Protein AF-A0A7X8KBR6-F1 (afdb_monomer_lite)

pLDDT: mean 78.34, std 16.94, range [37.84, 97.5]

Foldseek 3Di:
DVVLLVCLVVDQLLPDDPVVLVVCLVVPADDQVVLLCCCQPVWCLSSCVSVVNVVSNNLRVVLLVQLVVLQVQLVVLLVVLCCCCVPPDDDPPPPCPVSNVSSVCSNVVSVVSNNVSSVSSSVVSNVSSVVVSVSSCVSNVADPVNCVVQPFDFDWDFDQDPVRDTDTDGDTDHDDD

Secondary structure (DSSP, 8-state):
-HHHHHHHHHS-GGGS-HHHHHHHHHHHPPPSHHHHHHHHHT-TTHHHHHTT-HHHHHHHHHHHHHHHHHHHHHHHHHHHHHHHHHHH--TT-TT--HHHHHHHHHHHHHHHHHHHHHHHHHHHHHHHHHHHHHHHHHHTT--TT-GGGGS--EEEEEEE-TTS-EEEEEEE-----

Structure (mmCIF, N/CA/C/O backbone):
data_AF-A0A7X8KBR6-F1
#
_entry.id   AF-A0A7X8KBR6-F1
#
loop_
_atom_site.group_PDB
_atom_site.id
_atom_site.type_symbol
_atom_site.label_atom_id
_atom_site.label_alt_id
_atom_site.label_comp_id
_atom_site.label_asym_id
_atom_site.label_entity_id
_atom_site.label_seq_id
_atom_site.pdbx_PDB_ins_code
_atom_site.Cartn_x
_atom_site.Cartn_y
_atom_site.Cartn_z
_atom_site.occupancy
_atom_site.B_iso_or_equiv
_atom_site.auth_seq_id
_atom_site.auth_comp_id
_atom_site.auth_asym_id
_atom_site.auth_atom_id
_atom_site.pdbx_PDB_model_num
ATOM 1 N N . MET A 1 1 ? -5.992 9.305 12.663 1.00 82.69 1 MET A N 1
ATOM 2 C CA . MET A 1 1 ? -5.763 8.642 13.972 1.00 82.69 1 MET A CA 1
ATOM 3 C C . MET A 1 1 ? -5.811 9.594 15.166 1.00 82.69 1 MET A C 1
ATOM 5 O O . MET A 1 1 ? -6.520 9.260 16.099 1.00 82.69 1 MET A O 1
ATOM 9 N N . LYS A 1 2 ? -5.131 10.758 15.158 1.00 86.19 2 LYS A N 1
ATOM 10 C CA . LYS A 1 2 ? -5.178 11.728 16.278 1.00 86.19 2 LYS A CA 1
ATOM 11 C C . LYS A 1 2 ? -6.610 12.125 16.664 1.00 86.19 2 LYS A C 1
ATOM 13 O O . LYS A 1 2 ? -6.990 11.897 17.796 1.00 86.19 2 LYS A O 1
ATOM 18 N N . LYS A 1 3 ? -7.423 12.561 15.689 1.00 87.19 3 LYS A N 1
ATOM 19 C CA . LYS A 1 3 ? -8.843 12.899 15.909 1.00 87.19 3 LYS A CA 1
ATOM 20 C C . LYS A 1 3 ? -9.626 11.793 16.628 1.00 87.19 3 LYS A C 1
ATOM 22 O O . LYS A 1 3 ? -10.311 12.079 17.587 1.00 87.19 3 LYS A O 1
ATOM 27 N N . MET A 1 4 ? -9.470 10.536 16.205 1.00 86.50 4 MET A N 1
ATOM 28 C CA . MET A 1 4 ? -10.163 9.399 16.825 1.00 86.50 4 MET A CA 1
ATOM 29 C C . MET A 1 4 ? -9.731 9.170 18.277 1.00 86.50 4 MET A C 1
ATOM 31 O O . MET A 1 4 ? -10.572 8.882 19.113 1.00 86.50 4 MET A O 1
ATOM 35 N N . LYS A 1 5 ? -8.435 9.322 18.584 1.00 88.19 5 LYS A N 1
ATOM 36 C CA . LYS A 1 5 ? -7.955 9.260 19.972 1.00 88.19 5 LYS A CA 1
ATOM 37 C C . LYS A 1 5 ? -8.567 10.375 20.816 1.00 88.19 5 LYS A C 1
ATOM 39 O O . LYS A 1 5 ? -9.120 10.081 21.861 1.00 88.19 5 LYS A O 1
ATOM 44 N N . THR A 1 6 ? -8.547 11.604 20.305 1.00 88.88 6 THR A N 1
ATOM 45 C CA . THR A 1 6 ? -9.162 12.761 20.963 1.00 88.88 6 THR A CA 1
ATOM 46 C C . THR A 1 6 ? -10.654 12.539 21.217 1.00 88.88 6 THR A C 1
ATOM 48 O O . THR A 1 6 ? -11.119 12.772 22.320 1.00 88.88 6 THR A O 1
ATOM 51 N N . THR A 1 7 ? -11.398 11.971 20.263 1.00 88.81 7 THR A N 1
ATOM 52 C CA . THR A 1 7 ? -12.813 11.626 20.473 1.00 88.81 7 THR A CA 1
ATOM 53 C C . THR A 1 7 ? -13.016 10.650 21.636 1.00 88.81 7 THR A C 1
ATOM 55 O O . THR A 1 7 ? -13.958 10.828 22.399 1.00 88.81 7 THR A O 1
ATOM 58 N N . PHE A 1 8 ? -12.145 9.648 21.798 1.00 89.81 8 PHE A N 1
ATOM 59 C CA . PHE A 1 8 ? -12.201 8.713 22.931 1.00 89.81 8 PHE A CA 1
ATOM 60 C C . PHE A 1 8 ? -11.727 9.318 24.260 1.00 89.81 8 PHE A C 1
ATOM 62 O O . PHE A 1 8 ? -12.095 8.813 25.313 1.00 89.81 8 PHE A O 1
ATOM 69 N N . GLU A 1 9 ? -10.909 10.369 24.221 1.00 89.06 9 GLU A N 1
ATOM 70 C CA . GLU A 1 9 ? -10.512 11.137 25.409 1.00 89.06 9 GLU A CA 1
ATOM 71 C C . GLU A 1 9 ? -11.645 12.073 25.863 1.00 89.06 9 GLU A C 1
ATOM 73 O O . GLU A 1 9 ? -11.881 12.225 27.056 1.00 89.06 9 GLU A O 1
ATOM 78 N N . GLU A 1 10 ? -12.370 12.669 24.913 1.00 89.88 10 GLU A N 1
ATOM 79 C CA . GLU A 1 10 ? -13.466 13.612 25.170 1.00 89.88 10 GLU A CA 1
ATOM 80 C C . GLU A 1 10 ? -14.794 12.922 25.518 1.00 89.88 10 GLU A C 1
ATOM 82 O O . GLU A 1 10 ? -15.618 13.495 26.227 1.00 89.88 10 GLU A O 1
ATOM 87 N N . HIS A 1 11 ? -15.025 11.705 25.016 1.00 89.19 11 HIS A N 1
ATOM 88 C CA . HIS A 1 11 ? -16.297 10.998 25.164 1.00 89.19 11 HIS A CA 1
ATOM 89 C C . HIS A 1 11 ? -16.086 9.596 25.731 1.00 89.19 11 HIS A C 1
ATOM 91 O O . HIS A 1 11 ? -15.343 8.783 25.178 1.00 89.19 11 HIS A O 1
ATOM 97 N N . ASN A 1 12 ? -16.812 9.276 26.804 1.00 86.44 12 ASN A N 1
ATOM 98 C CA . ASN A 1 12 ? -16.764 7.954 27.413 1.00 86.44 12 ASN A CA 1
ATOM 99 C C . ASN A 1 12 ? -17.767 6.992 26.753 1.00 86.44 12 ASN A C 1
ATOM 101 O O . ASN A 1 12 ? -18.929 6.903 27.150 1.00 86.44 12 ASN A O 1
ATOM 105 N N . PHE A 1 13 ? -17.302 6.228 25.765 1.00 86.75 13 PHE A N 1
ATOM 106 C CA . PHE A 1 13 ? -18.119 5.222 25.075 1.00 86.75 13 PHE A CA 1
ATOM 107 C C . PHE A 1 13 ? -18.384 3.961 25.906 1.00 86.75 13 PHE A C 1
ATOM 109 O O . PHE A 1 13 ? -19.209 3.146 25.501 1.00 86.75 13 PHE A O 1
ATOM 116 N N . LEU A 1 14 ? -17.745 3.794 27.071 1.00 85.00 14 LEU A N 1
ATOM 117 C CA . LEU A 1 14 ? -18.002 2.658 27.966 1.00 85.00 14 LEU A CA 1
ATOM 118 C C . LEU A 1 14 ? -19.393 2.719 28.609 1.00 85.00 14 LEU A C 1
ATOM 120 O O . LEU A 1 14 ? -19.876 1.703 29.098 1.00 85.00 14 LEU A O 1
ATOM 124 N N . LEU A 1 15 ? -20.041 3.888 28.575 1.00 86.00 15 LEU A N 1
ATOM 125 C CA . LEU A 1 15 ? -21.425 4.075 29.013 1.00 86.00 15 LEU A CA 1
ATOM 126 C C . LEU A 1 15 ? -22.441 3.389 28.085 1.00 86.00 15 LEU A C 1
ATOM 128 O O . LEU A 1 15 ? -23.574 3.156 28.491 1.00 86.00 15 LEU A O 1
ATOM 132 N N . LEU A 1 16 ? -22.056 3.084 26.842 1.00 83.88 16 LEU A N 1
ATOM 133 C CA . LEU A 1 16 ? -22.908 2.358 25.904 1.00 83.88 16 LEU A CA 1
ATOM 134 C C . LEU A 1 16 ? -22.931 0.866 26.241 1.00 83.88 16 LEU A C 1
ATOM 136 O O . LEU A 1 16 ? -21.903 0.304 26.621 1.00 83.88 16 LEU A O 1
ATOM 140 N N . GLU A 1 17 ? -24.072 0.217 26.011 1.00 87.62 17 GLU A N 1
ATOM 141 C CA . GLU A 1 17 ? -24.197 -1.243 26.071 1.00 87.62 17 GLU A CA 1
ATOM 142 C C . GLU A 1 17 ? -23.191 -1.934 25.144 1.00 87.62 17 GLU A C 1
ATOM 144 O O . GLU A 1 17 ? -22.797 -1.398 24.100 1.00 87.62 17 GLU A O 1
ATOM 149 N N . TYR A 1 18 ? -22.776 -3.142 25.523 1.00 82.81 18 TYR A N 1
ATOM 150 C CA . TYR A 1 18 ? -21.762 -3.901 24.798 1.00 82.81 18 TYR A CA 1
ATOM 151 C C . TYR A 1 18 ? -22.133 -4.097 23.321 1.00 82.81 18 TYR A C 1
ATOM 153 O O . TYR A 1 18 ? -21.311 -3.847 22.438 1.00 82.81 18 TYR A O 1
ATOM 161 N N . GLU A 1 19 ? 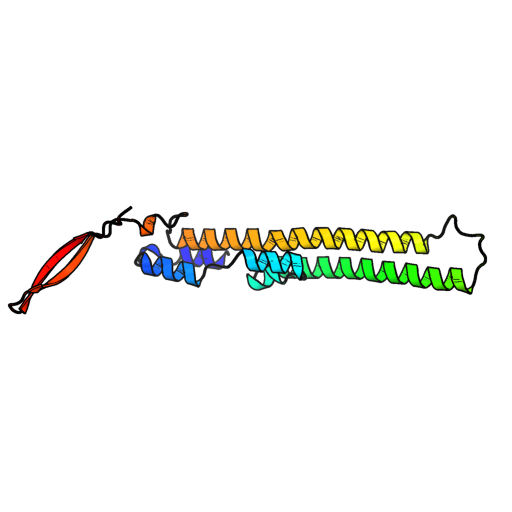-23.385 -4.454 23.049 1.00 84.31 19 GLU A N 1
ATOM 162 C CA . GLU A 1 19 ? -23.935 -4.686 21.715 1.00 84.31 19 GLU A CA 1
ATOM 163 C C . GLU A 1 19 ? -23.812 -3.435 20.844 1.00 84.31 19 GLU A C 1
ATOM 165 O O . GLU A 1 19 ? -23.416 -3.517 19.681 1.00 84.31 19 GLU A O 1
ATOM 170 N N . LYS A 1 20 ? -24.067 -2.254 21.421 1.00 85.25 20 LYS A N 1
ATOM 171 C CA . LYS A 1 20 ? -23.921 -0.974 20.721 1.00 85.25 20 LYS A CA 1
ATOM 172 C C . LYS A 1 20 ? -22.462 -0.653 20.428 1.00 85.25 20 LYS A C 1
ATOM 174 O O . LYS A 1 20 ? -22.150 -0.174 19.339 1.00 85.25 20 LYS A O 1
ATOM 179 N N . ARG A 1 21 ? -21.547 -0.950 21.354 1.00 88.06 21 ARG A N 1
ATOM 180 C CA . ARG A 1 21 ? -20.102 -0.787 21.118 1.00 88.06 21 ARG A CA 1
ATOM 181 C C . ARG A 1 21 ? -19.606 -1.733 20.023 1.00 88.06 21 ARG A C 1
ATOM 183 O O . ARG A 1 21 ? -18.813 -1.314 19.180 1.00 88.06 21 ARG A O 1
ATOM 190 N N . LEU A 1 22 ? -20.097 -2.972 19.994 1.00 87.00 22 LEU A N 1
ATOM 191 C CA . LEU A 1 22 ? -19.776 -3.950 18.955 1.00 87.00 22 LEU A CA 1
ATOM 192 C C . LEU A 1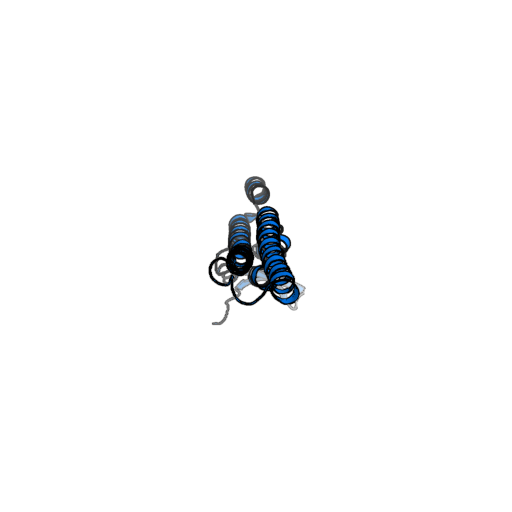 22 ? -20.325 -3.527 17.584 1.00 87.00 22 LEU A C 1
ATOM 194 O O . LEU A 1 22 ? -19.588 -3.564 16.604 1.00 87.00 22 LEU A O 1
ATOM 198 N N . GLU A 1 23 ? -21.566 -3.042 17.523 1.00 87.81 23 GLU A N 1
ATOM 199 C CA . GLU A 1 23 ? -22.185 -2.518 16.297 1.00 87.81 23 GLU A CA 1
ATOM 200 C C . GLU A 1 23 ? -21.377 -1.342 15.717 1.00 87.81 23 GLU A C 1
ATOM 202 O O . GLU A 1 23 ? -21.098 -1.294 14.516 1.00 87.81 23 GLU A O 1
ATOM 207 N N . ILE A 1 24 ? -20.932 -0.414 16.575 1.00 87.94 24 ILE A N 1
ATOM 208 C CA . ILE A 1 24 ? -20.060 0.700 16.175 1.00 87.94 24 ILE A CA 1
ATOM 209 C C . ILE A 1 24 ? -18.727 0.174 15.637 1.00 87.94 24 ILE A C 1
ATOM 211 O O . ILE A 1 24 ? -18.251 0.657 14.606 1.00 87.94 24 ILE A O 1
ATOM 215 N N . TYR A 1 25 ? -18.121 -0.805 16.314 1.00 88.75 25 TYR A N 1
ATOM 216 C CA . TYR A 1 25 ? -16.871 -1.408 15.864 1.00 88.75 25 TYR A CA 1
ATOM 217 C C . TYR A 1 25 ? -17.022 -2.064 14.492 1.00 88.75 25 TYR A C 1
ATOM 219 O O . TYR A 1 25 ? -16.250 -1.747 13.590 1.00 88.75 25 TYR A O 1
ATOM 227 N N . ASP A 1 26 ? -18.018 -2.930 14.307 1.00 85.75 26 ASP A N 1
ATOM 228 C CA . ASP A 1 26 ? -18.223 -3.645 13.048 1.00 85.75 26 ASP A CA 1
ATOM 229 C C . ASP A 1 26 ? -18.525 -2.670 11.899 1.00 85.75 26 ASP A C 1
ATOM 231 O O . ASP A 1 26 ? -17.989 -2.829 10.802 1.00 85.75 26 ASP A O 1
ATOM 235 N N . ARG A 1 27 ? -19.270 -1.588 12.166 1.00 87.81 27 ARG A N 1
ATOM 236 C CA . ARG A 1 27 ? -19.567 -0.545 11.172 1.00 87.81 27 ARG A CA 1
ATOM 237 C C . ARG A 1 27 ? -18.360 0.318 10.796 1.00 87.81 27 ARG A C 1
ATOM 239 O O . ARG A 1 27 ? -18.264 0.755 9.650 1.00 87.81 27 ARG A O 1
ATOM 246 N N . LEU A 1 28 ? -17.488 0.638 11.753 1.00 88.81 28 LEU A N 1
ATOM 247 C CA . LEU A 1 28 ? -16.377 1.578 11.550 1.00 88.81 28 LEU A CA 1
ATOM 248 C C . LEU A 1 28 ? -15.034 0.895 11.278 1.00 88.81 28 LEU A C 1
ATOM 250 O O . LEU A 1 28 ? -14.104 1.563 10.825 1.00 88.81 28 LEU A O 1
ATOM 254 N N . SER A 1 29 ? -14.909 -0.403 11.553 1.00 84.88 29 SER A N 1
ATOM 255 C CA . SER A 1 29 ? -13.691 -1.159 11.278 1.00 84.88 29 SER A CA 1
ATOM 256 C C . SER A 1 29 ? -13.341 -1.111 9.792 1.00 84.88 29 SER A C 1
ATOM 258 O O . SER A 1 29 ? -14.205 -1.125 8.914 1.00 84.88 29 SER A O 1
ATOM 260 N N . VAL A 1 30 ? -12.044 -1.032 9.496 1.00 83.06 30 VAL A N 1
ATOM 261 C CA . VAL A 1 30 ? -11.568 -1.005 8.111 1.00 83.06 30 VAL A CA 1
ATOM 262 C C . VAL A 1 30 ? -11.089 -2.391 7.680 1.00 83.06 30 VAL A C 1
ATOM 264 O O . VAL A 1 30 ? -10.366 -3.053 8.438 1.00 83.06 30 VAL A O 1
ATOM 267 N N . PRO A 1 31 ? -11.436 -2.842 6.460 1.00 79.38 31 PRO A N 1
ATOM 268 C CA . PRO A 1 31 ? -10.922 -4.091 5.924 1.00 79.38 31 PRO A CA 1
ATOM 269 C C . PRO A 1 31 ? -9.419 -3.969 5.649 1.00 79.38 31 PRO A C 1
ATOM 271 O O . PRO A 1 31 ? -8.928 -2.932 5.196 1.00 79.38 31 PRO A O 1
ATOM 274 N N . ILE A 1 32 ? -8.684 -5.052 5.903 1.00 78.56 32 ILE A N 1
ATOM 275 C CA . ILE A 1 32 ? -7.226 -5.089 5.730 1.00 78.56 32 ILE A CA 1
ATOM 276 C C . ILE A 1 32 ? -6.853 -5.808 4.434 1.00 78.56 32 ILE A C 1
ATOM 278 O O . ILE A 1 32 ? -6.143 -5.246 3.606 1.00 78.56 32 ILE A O 1
ATOM 282 N N . ALA A 1 33 ? -7.385 -7.013 4.218 1.00 78.69 33 ALA A N 1
ATOM 283 C CA . ALA A 1 33 ? -7.001 -7.863 3.092 1.00 78.69 33 ALA A CA 1
ATOM 284 C C . ALA A 1 33 ? -7.219 -7.190 1.725 1.00 78.69 33 ALA A C 1
ATOM 286 O O . ALA A 1 33 ? -6.326 -7.189 0.884 1.00 78.69 33 ALA A O 1
ATOM 287 N N . TRP A 1 34 ? -8.376 -6.559 1.508 1.00 83.56 34 TRP A N 1
ATOM 288 C CA . TRP A 1 34 ? -8.701 -5.971 0.206 1.00 83.56 34 TRP A CA 1
ATOM 289 C C . TRP A 1 34 ? -7.818 -4.769 -0.181 1.00 83.56 34 TRP A C 1
ATOM 291 O O . TRP A 1 34 ? -7.306 -4.742 -1.303 1.00 83.56 34 TRP A O 1
ATOM 301 N N . PRO A 1 35 ? -7.564 -3.798 0.717 1.00 78.81 35 PRO A N 1
ATOM 302 C CA . PRO A 1 35 ? -6.557 -2.765 0.484 1.00 78.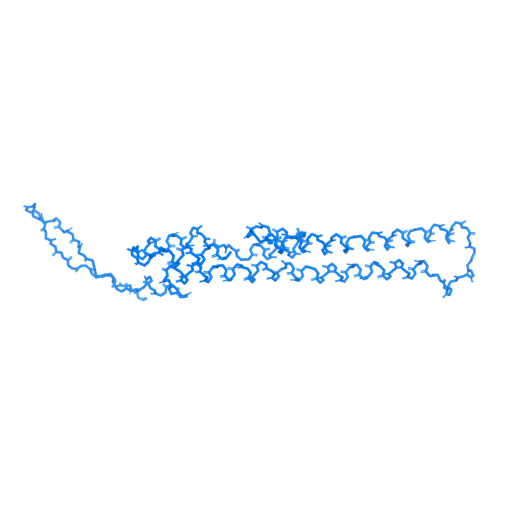81 35 PRO A CA 1
ATOM 303 C C . PRO A 1 35 ? -5.155 -3.302 0.180 1.00 78.81 35 PRO A C 1
ATOM 305 O O . PRO A 1 35 ? -4.511 -2.782 -0.728 1.00 78.81 35 PRO A O 1
ATOM 308 N N . VAL A 1 36 ? -4.705 -4.350 0.879 1.00 75.62 36 VAL A N 1
ATOM 309 C CA . VAL A 1 36 ? -3.402 -4.996 0.629 1.00 75.62 36 VAL A CA 1
ATOM 310 C C . VAL A 1 36 ? -3.354 -5.580 -0.782 1.00 75.62 36 VAL A C 1
ATOM 312 O O . VAL A 1 36 ? -2.452 -5.254 -1.552 1.00 75.62 36 VAL A O 1
ATOM 315 N N . VAL A 1 37 ? -4.366 -6.369 -1.162 1.00 78.00 37 VAL A N 1
ATOM 316 C CA . VAL A 1 37 ? -4.470 -6.959 -2.507 1.00 78.00 37 VAL A CA 1
ATOM 317 C C . VAL A 1 37 ? -4.431 -5.874 -3.578 1.00 78.00 37 VAL A C 1
ATOM 319 O O . VAL A 1 37 ? -3.687 -5.995 -4.547 1.00 78.00 37 VAL A O 1
ATOM 322 N N . LYS A 1 38 ? -5.170 -4.774 -3.402 1.00 81.94 38 LYS A N 1
ATOM 323 C CA . LYS A 1 38 ? -5.158 -3.654 -4.355 1.00 81.94 38 LYS A CA 1
ATOM 324 C C . LYS A 1 38 ? -3.825 -2.913 -4.417 1.00 81.94 38 LYS A C 1
ATOM 326 O O . LYS A 1 38 ? -3.452 -2.464 -5.498 1.00 81.94 38 LYS A O 1
ATOM 331 N N . GLY A 1 39 ? -3.122 -2.778 -3.295 1.00 80.31 39 GLY A N 1
ATOM 332 C CA . GLY A 1 39 ? -1.780 -2.194 -3.256 1.00 80.31 39 GLY A CA 1
ATOM 333 C C . GLY A 1 39 ? -0.759 -3.025 -4.035 1.00 80.31 39 GLY A C 1
ATOM 334 O O . GLY A 1 39 ? 0.037 -2.463 -4.779 1.00 80.31 39 GLY A O 1
ATOM 335 N N . ILE A 1 40 ? -0.842 -4.354 -3.929 1.00 80.19 40 ILE A N 1
ATOM 336 C CA . ILE A 1 40 ? 0.052 -5.284 -4.632 1.00 80.19 40 ILE A CA 1
ATOM 337 C C . ILE A 1 40 ? -0.309 -5.403 -6.116 1.00 80.19 40 ILE A C 1
ATOM 339 O O . ILE A 1 40 ? 0.576 -5.438 -6.956 1.00 80.19 40 ILE A O 1
ATOM 343 N N . THR A 1 41 ? -1.595 -5.483 -6.458 1.00 82.62 41 THR A N 1
ATOM 344 C CA . THR A 1 41 ? -2.026 -5.778 -7.838 1.00 82.62 41 THR A CA 1
ATOM 345 C C . THR A 1 41 ? -2.144 -4.538 -8.712 1.00 82.62 41 THR A C 1
ATOM 347 O O . THR A 1 41 ? -1.713 -4.554 -9.860 1.00 82.62 41 THR A O 1
ATOM 350 N N . ILE A 1 42 ? -2.735 -3.460 -8.190 1.00 89.12 42 ILE A N 1
ATOM 351 C CA . ILE A 1 42 ? -2.999 -2.248 -8.974 1.00 89.12 42 ILE A CA 1
ATOM 352 C C . ILE A 1 42 ? -1.939 -1.180 -8.711 1.00 89.12 42 ILE A C 1
ATOM 354 O O . ILE A 1 42 ? -1.549 -0.469 -9.633 1.00 89.12 42 ILE A O 1
ATOM 358 N N . GLY A 1 43 ? -1.497 -1.038 -7.460 1.00 89.62 43 GLY A N 1
ATOM 359 C CA . GLY A 1 43 ? -0.538 -0.004 -7.085 1.00 89.62 43 GLY A CA 1
ATOM 360 C C . GLY A 1 43 ? -1.124 1.404 -7.007 1.00 89.62 43 GLY A C 1
ATOM 361 O O . GLY A 1 43 ? -2.300 1.597 -6.674 1.00 89.62 43 GLY A O 1
ATOM 362 N N . PHE A 1 44 ? -0.280 2.394 -7.294 1.00 91.12 44 PHE A N 1
ATOM 363 C CA . PHE A 1 44 ? -0.531 3.834 -7.295 1.00 91.12 44 PHE A CA 1
ATOM 364 C C . PHE A 1 44 ? -1.235 4.319 -6.027 1.00 91.12 44 PHE A C 1
ATOM 366 O O . PHE A 1 44 ? -2.146 5.148 -6.062 1.00 91.12 44 PHE A O 1
ATOM 373 N N . GLY A 1 45 ? -0.880 3.724 -4.889 1.00 86.94 45 GLY A N 1
ATOM 374 C CA . GLY A 1 45 ? -1.453 4.066 -3.597 1.00 86.94 45 GLY A CA 1
ATOM 375 C C . GLY A 1 45 ? -2.937 3.717 -3.443 1.00 86.94 45 GLY A C 1
ATOM 376 O O . GLY A 1 45 ? -3.556 4.119 -2.456 1.00 86.94 45 GLY A O 1
ATOM 377 N N . LYS A 1 46 ? -3.544 2.964 -4.377 1.00 87.44 46 LYS A N 1
ATOM 378 C CA . LYS A 1 46 ? -4.987 2.659 -4.352 1.00 87.44 46 LYS A CA 1
ATOM 379 C C . LYS A 1 46 ? -5.410 1.873 -3.113 1.00 87.44 46 LYS A C 1
ATOM 381 O O . LYS A 1 46 ? -6.517 2.087 -2.618 1.00 87.44 46 LYS A O 1
ATOM 386 N N . GLY A 1 47 ? -4.542 0.997 -2.605 1.00 84.06 47 GLY A N 1
ATOM 387 C CA . GLY A 1 47 ? -4.753 0.292 -1.339 1.00 84.06 47 GLY A CA 1
ATOM 388 C C . GLY A 1 47 ? -4.900 1.264 -0.167 1.00 84.06 47 GLY A C 1
ATOM 389 O O . GLY A 1 47 ? -5.937 1.294 0.493 1.00 84.06 47 GLY A O 1
ATOM 390 N N . SER A 1 48 ? -3.911 2.137 0.032 1.00 83.00 48 SER A N 1
ATOM 391 C CA . SER A 1 48 ? -3.937 3.161 1.085 1.00 83.00 48 SER A CA 1
ATOM 392 C C . SER A 1 48 ? -5.108 4.136 0.929 1.00 83.00 48 SER A C 1
ATOM 394 O O . SER A 1 48 ? -5.771 4.480 1.910 1.00 83.00 48 SER A O 1
ATOM 396 N N . ARG A 1 49 ? -5.458 4.513 -0.308 1.00 88.50 49 ARG A N 1
ATOM 397 C CA . ARG A 1 49 ? -6.605 5.390 -0.585 1.00 88.50 49 ARG A CA 1
ATOM 398 C C . ARG A 1 49 ? -7.933 4.807 -0.094 1.00 88.50 49 ARG A C 1
ATOM 400 O O . ARG A 1 49 ? -8.758 5.559 0.422 1.00 88.50 49 ARG A O 1
ATOM 407 N N . LEU A 1 50 ? -8.137 3.488 -0.189 1.00 82.38 50 LEU A N 1
ATOM 408 C CA . LEU A 1 50 ? -9.347 2.831 0.329 1.00 82.38 50 LEU A CA 1
ATOM 409 C C . LEU A 1 50 ? -9.498 2.955 1.845 1.00 82.38 50 LEU A C 1
ATOM 411 O O . LEU A 1 50 ? -10.617 3.014 2.345 1.00 82.38 50 LEU A O 1
ATOM 415 N N . GLN A 1 51 ? -8.384 3.024 2.569 1.00 82.62 51 GLN A N 1
ATOM 416 C CA . GLN A 1 51 ? -8.373 3.212 4.018 1.00 82.62 51 GLN A CA 1
ATOM 417 C C . GLN A 1 51 ? -8.271 4.691 4.426 1.00 82.62 51 GLN A C 1
ATOM 419 O O . GLN A 1 51 ? -8.126 4.993 5.609 1.00 82.62 51 GLN A O 1
ATOM 424 N N . ARG A 1 52 ? -8.356 5.626 3.464 1.00 85.88 52 ARG A N 1
ATOM 425 C CA . ARG A 1 52 ? -8.144 7.073 3.668 1.00 85.88 52 ARG A CA 1
ATOM 426 C C . ARG A 1 52 ? -6.761 7.399 4.256 1.00 85.88 52 ARG A C 1
ATOM 428 O O . ARG A 1 52 ? -6.596 8.384 4.977 1.00 85.88 52 ARG A O 1
ATOM 435 N N . ASP A 1 53 ? -5.767 6.573 3.945 1.00 85.50 53 ASP A N 1
ATOM 436 C CA . ASP A 1 53 ? -4.357 6.839 4.211 1.00 85.50 53 ASP A CA 1
ATOM 437 C C . ASP A 1 53 ? -3.764 7.651 3.048 1.00 85.50 53 ASP A C 1
ATOM 439 O O . ASP A 1 53 ? -3.3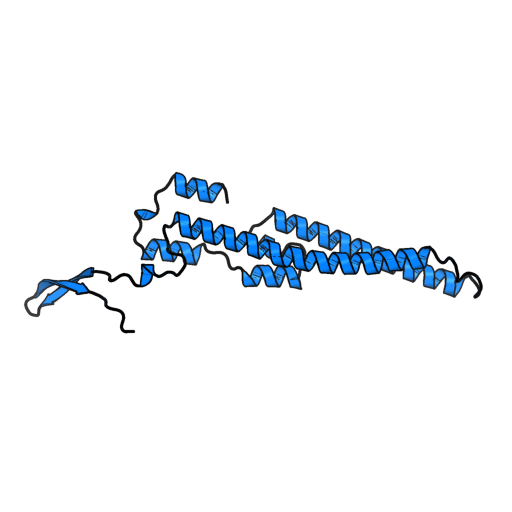08 7.113 2.038 1.00 85.50 53 ASP A O 1
ATOM 443 N N . TYR A 1 54 ? -3.822 8.978 3.171 1.00 88.75 54 TYR A N 1
ATOM 444 C CA . TYR A 1 54 ? -3.336 9.892 2.133 1.00 88.75 54 TYR A CA 1
ATOM 445 C C . TYR A 1 54 ? -1.818 9.835 1.956 1.00 88.75 54 TYR A C 1
ATOM 447 O O . TYR A 1 54 ? -1.343 9.925 0.829 1.00 88.75 54 TYR A O 1
ATOM 455 N N . ALA A 1 55 ? -1.065 9.652 3.045 1.00 88.69 55 ALA A N 1
ATOM 456 C CA . ALA A 1 55 ? 0.391 9.590 2.985 1.00 88.69 55 ALA A CA 1
ATOM 457 C C . ALA A 1 55 ? 0.840 8.349 2.206 1.00 88.69 55 ALA A C 1
ATOM 459 O O . ALA A 1 55 ? 1.562 8.480 1.221 1.00 88.69 55 ALA A O 1
ATOM 460 N N . GLY A 1 56 ? 0.327 7.166 2.564 1.00 89.38 56 GLY A N 1
ATOM 461 C CA . GLY A 1 56 ? 0.598 5.946 1.802 1.00 89.38 56 GLY A CA 1
ATOM 462 C C . GLY A 1 56 ? 0.088 6.023 0.360 1.00 89.38 56 GLY A C 1
ATOM 463 O O . GLY A 1 56 ? 0.743 5.516 -0.552 1.00 89.38 56 GLY A O 1
ATOM 464 N N . SER A 1 57 ? -1.034 6.719 0.122 1.00 92.38 57 SER A N 1
ATOM 465 C CA . SER A 1 57 ? -1.547 6.931 -1.234 1.00 92.38 57 SER A CA 1
ATOM 466 C C . SER A 1 57 ? -0.584 7.749 -2.098 1.00 92.38 57 SER A C 1
ATOM 468 O O . SER A 1 57 ? -0.348 7.382 -3.244 1.00 92.38 57 SER A O 1
ATOM 470 N N . ILE A 1 58 ? -0.038 8.847 -1.573 1.00 93.69 58 ILE A N 1
ATOM 471 C CA . ILE A 1 58 ? 0.898 9.712 -2.306 1.00 93.69 58 ILE A CA 1
ATOM 472 C C . ILE A 1 58 ? 2.216 8.976 -2.546 1.00 93.69 58 ILE A C 1
ATOM 474 O O . ILE A 1 58 ? 2.698 8.955 -3.676 1.00 93.69 58 ILE A O 1
ATOM 478 N N . THR A 1 59 ? 2.756 8.311 -1.521 1.00 92.69 59 THR A N 1
ATOM 479 C CA . THR A 1 59 ? 3.987 7.520 -1.648 1.00 92.69 59 THR A CA 1
ATOM 480 C C . THR A 1 59 ? 3.868 6.476 -2.756 1.00 92.69 59 THR A C 1
ATOM 482 O O . THR A 1 59 ? 4.761 6.369 -3.594 1.00 92.69 59 THR A O 1
ATOM 485 N N . GLY A 1 60 ? 2.744 5.754 -2.819 1.00 92.62 60 GLY A N 1
ATOM 486 C CA . GLY A 1 60 ? 2.506 4.770 -3.875 1.00 92.62 60 GLY A CA 1
ATOM 487 C C . GLY A 1 60 ? 2.448 5.377 -5.280 1.00 92.62 60 GLY A C 1
ATOM 488 O O . GLY A 1 60 ? 3.000 4.799 -6.211 1.00 92.62 60 GLY A O 1
ATOM 489 N N . ILE A 1 61 ? 1.831 6.555 -5.443 1.00 94.44 61 ILE A N 1
ATOM 490 C CA . ILE A 1 61 ? 1.787 7.266 -6.734 1.00 94.44 61 ILE A CA 1
ATOM 491 C C . ILE A 1 61 ? 3.196 7.652 -7.187 1.00 94.44 61 ILE A C 1
ATOM 493 O O . ILE A 1 61 ? 3.546 7.418 -8.342 1.00 94.44 61 ILE A O 1
ATOM 497 N N . VAL A 1 62 ? 4.003 8.218 -6.287 1.00 96.06 62 VAL A N 1
ATOM 498 C CA . VAL A 1 62 ? 5.358 8.685 -6.611 1.00 96.06 62 VAL A CA 1
ATOM 499 C C . VAL A 1 62 ? 6.252 7.513 -7.006 1.00 96.06 62 VAL A C 1
ATOM 501 O O . VAL A 1 62 ? 6.888 7.568 -8.055 1.00 96.06 62 VAL A O 1
ATOM 504 N N . MET A 1 63 ? 6.261 6.438 -6.212 1.00 94.50 63 MET A N 1
ATOM 505 C CA . MET A 1 63 ? 7.090 5.261 -6.491 1.00 94.50 63 MET A CA 1
ATOM 506 C C . MET A 1 63 ? 6.733 4.606 -7.827 1.00 94.50 63 MET A C 1
ATOM 508 O O . MET A 1 63 ? 7.625 4.275 -8.610 1.00 94.50 63 MET A O 1
ATOM 512 N N . ASP A 1 64 ? 5.441 4.445 -8.112 1.00 95.25 64 ASP A N 1
ATOM 513 C CA . ASP A 1 64 ? 5.002 3.802 -9.350 1.00 95.25 64 ASP A CA 1
ATOM 514 C C . ASP A 1 64 ? 5.253 4.680 -10.572 1.00 95.25 64 ASP A C 1
ATOM 516 O O . ASP A 1 64 ? 5.677 4.173 -11.605 1.00 95.25 64 ASP A O 1
ATOM 520 N N . THR A 1 65 ? 5.053 5.994 -10.447 1.00 96.25 65 THR A N 1
ATOM 521 C CA . THR A 1 65 ? 5.357 6.947 -11.524 1.00 96.25 65 THR A CA 1
ATOM 522 C C . THR A 1 65 ? 6.849 6.967 -11.833 1.00 96.25 65 THR A C 1
ATOM 524 O O . THR A 1 65 ? 7.225 6.895 -12.998 1.00 96.25 65 THR A O 1
ATOM 527 N N . ALA A 1 66 ? 7.703 7.015 -10.808 1.00 96.62 66 ALA A N 1
ATOM 528 C CA . ALA A 1 66 ? 9.152 6.997 -10.989 1.00 96.62 66 ALA A CA 1
ATOM 529 C C . ALA A 1 66 ? 9.627 5.692 -11.645 1.00 96.62 66 ALA A C 1
ATOM 531 O O . ALA A 1 66 ? 10.427 5.723 -12.578 1.00 96.62 66 ALA A O 1
ATOM 532 N N . SER A 1 67 ? 9.084 4.552 -11.209 1.00 95.94 67 SER A N 1
ATOM 533 C CA . SER A 1 67 ? 9.411 3.246 -11.788 1.00 95.94 67 SER A CA 1
ATOM 534 C C . SER A 1 67 ? 8.949 3.147 -13.244 1.00 95.94 67 SER A C 1
ATOM 536 O O . SER A 1 67 ? 9.712 2.724 -14.107 1.00 95.94 67 SER A O 1
ATOM 538 N N . ALA A 1 68 ? 7.724 3.594 -13.542 1.00 96.31 68 ALA A N 1
ATOM 539 C CA . ALA A 1 68 ? 7.193 3.622 -14.903 1.00 96.31 68 ALA A CA 1
ATOM 540 C C . ALA A 1 68 ? 7.993 4.561 -15.818 1.00 96.31 68 ALA A C 1
ATOM 542 O O . ALA A 1 68 ? 8.232 4.218 -16.972 1.00 96.31 68 ALA A O 1
ATOM 543 N N . ALA A 1 69 ? 8.439 5.711 -15.305 1.00 97.38 69 ALA A N 1
ATOM 544 C CA . ALA A 1 69 ? 9.297 6.629 -16.043 1.00 97.38 69 ALA A CA 1
ATOM 545 C C . ALA A 1 69 ? 10.661 5.998 -16.351 1.00 97.38 69 ALA A C 1
ATOM 547 O O . ALA A 1 69 ? 11.100 6.058 -17.492 1.00 97.38 69 ALA A O 1
ATOM 548 N N . ALA A 1 70 ? 11.300 5.339 -15.378 1.00 97.50 70 ALA A N 1
ATOM 549 C CA . ALA A 1 70 ? 12.565 4.635 -15.601 1.00 97.50 70 ALA A CA 1
ATOM 550 C C . ALA A 1 70 ? 12.426 3.527 -16.659 1.00 97.50 70 ALA A C 1
ATOM 552 O O . ALA A 1 70 ? 13.207 3.484 -17.606 1.00 97.50 70 ALA A O 1
ATOM 553 N N . ILE A 1 71 ? 11.379 2.700 -16.559 1.00 97.12 71 ILE A N 1
ATOM 554 C CA . ILE A 1 71 ? 11.063 1.659 -17.551 1.00 97.12 71 ILE A CA 1
ATOM 555 C C . ILE A 1 71 ? 10.842 2.276 -18.936 1.00 97.12 71 ILE A C 1
ATOM 557 O O . ILE A 1 71 ? 11.419 1.813 -19.916 1.00 97.12 71 ILE A O 1
ATOM 561 N N . GLY A 1 72 ? 10.015 3.321 -19.019 1.00 96.25 72 GLY A N 1
ATOM 562 C CA . GLY A 1 72 ? 9.689 3.991 -20.275 1.00 96.25 72 GLY A CA 1
ATOM 563 C C . GLY A 1 72 ? 10.920 4.596 -20.944 1.00 96.25 72 GLY A C 1
ATOM 564 O O . GLY A 1 72 ? 11.154 4.347 -22.123 1.00 96.25 72 GLY A O 1
ATOM 565 N N . THR A 1 73 ? 11.738 5.331 -20.189 1.00 95.75 73 THR A N 1
ATOM 566 C CA . THR A 1 73 ? 12.991 5.907 -20.694 1.00 95.75 73 THR A CA 1
ATOM 567 C C . THR A 1 73 ? 13.965 4.817 -21.133 1.00 95.75 73 THR A C 1
ATOM 569 O O . THR A 1 73 ? 14.534 4.921 -22.216 1.00 95.75 73 THR A O 1
ATOM 572 N N . GLY A 1 74 ? 14.110 3.745 -20.346 1.00 94.81 74 GLY A N 1
ATOM 573 C CA . GLY A 1 74 ? 14.976 2.619 -20.691 1.00 94.81 74 GLY A CA 1
ATOM 574 C C . GLY A 1 74 ? 14.585 1.951 -22.011 1.00 94.81 74 GLY A C 1
ATOM 575 O O . GLY A 1 74 ? 15.428 1.754 -22.882 1.00 94.81 74 GLY A O 1
ATOM 576 N N . LEU A 1 75 ? 13.287 1.689 -22.208 1.00 94.25 75 LEU A N 1
ATOM 577 C CA . LEU A 1 75 ? 12.766 1.140 -23.466 1.00 94.25 75 LEU A CA 1
ATOM 578 C C . LEU A 1 75 ? 12.991 2.080 -24.653 1.00 94.25 75 LEU A C 1
ATOM 580 O O . LEU A 1 75 ? 13.348 1.616 -25.732 1.00 94.25 75 LEU A O 1
ATOM 584 N N . VAL A 1 76 ? 12.795 3.388 -24.469 1.00 94.00 76 VAL A N 1
ATOM 585 C CA . VAL A 1 76 ? 13.034 4.377 -25.529 1.00 94.00 76 VAL A CA 1
ATOM 586 C C . VAL A 1 76 ? 14.501 4.380 -25.947 1.00 94.00 76 VAL A C 1
ATOM 588 O O . VAL A 1 76 ? 14.774 4.404 -27.142 1.00 94.00 76 VAL A O 1
ATOM 591 N N . PHE A 1 77 ? 15.436 4.307 -24.997 1.00 92.12 77 PHE A N 1
ATOM 592 C CA . PHE A 1 77 ? 16.867 4.261 -25.308 1.00 92.12 77 PHE A CA 1
ATOM 593 C C . PHE A 1 77 ? 17.235 3.008 -26.099 1.00 92.12 77 PHE A C 1
ATOM 595 O O . PHE A 1 77 ? 17.877 3.137 -27.132 1.00 92.12 77 PHE A O 1
ATOM 602 N N . ILE A 1 78 ? 16.736 1.835 -25.698 1.00 88.94 78 ILE A N 1
ATOM 603 C CA . ILE A 1 78 ? 16.965 0.577 -26.428 1.00 88.94 78 ILE A CA 1
ATOM 604 C C . ILE A 1 78 ? 16.393 0.641 -27.855 1.00 88.94 78 ILE A C 1
ATOM 606 O O . ILE A 1 78 ? 17.022 0.176 -28.800 1.00 88.94 78 ILE A O 1
ATOM 610 N N . VAL A 1 79 ? 15.199 1.218 -28.043 1.00 88.62 79 VAL A N 1
ATOM 611 C CA . VAL A 1 79 ? 14.581 1.336 -29.377 1.00 88.62 79 VAL A CA 1
ATOM 612 C C . VAL A 1 79 ? 15.333 2.324 -30.263 1.00 88.62 79 VAL A C 1
ATOM 614 O O . VAL A 1 79 ? 15.544 2.037 -31.439 1.00 88.62 79 VAL A O 1
ATOM 617 N N . ILE A 1 80 ? 15.717 3.485 -29.723 1.00 87.38 80 ILE A N 1
ATOM 618 C CA . ILE A 1 80 ? 16.520 4.471 -30.454 1.00 87.38 80 ILE A CA 1
ATOM 619 C C . ILE A 1 80 ? 17.830 3.819 -30.879 1.00 87.38 80 ILE A C 1
ATOM 621 O O . ILE A 1 80 ? 18.155 3.841 -32.061 1.00 87.38 80 ILE A O 1
ATOM 625 N N . ASP A 1 81 ? 18.526 3.186 -29.943 1.00 84.12 81 ASP A N 1
ATOM 626 C CA . ASP A 1 81 ? 19.783 2.512 -30.213 1.00 84.12 81 ASP A CA 1
ATOM 627 C C . ASP A 1 81 ? 19.659 1.473 -31.342 1.00 84.12 81 ASP A C 1
ATOM 629 O O . ASP A 1 81 ? 20.329 1.577 -32.371 1.00 84.12 81 ASP A O 1
ATOM 633 N N . ALA A 1 82 ? 18.669 0.579 -31.252 1.00 81.75 82 ALA A N 1
ATOM 634 C CA . ALA A 1 82 ? 18.398 -0.426 -32.279 1.00 81.75 82 ALA A CA 1
ATOM 635 C C . ALA A 1 82 ? 18.105 0.173 -33.670 1.00 81.75 82 ALA A C 1
ATOM 637 O O . ALA A 1 82 ? 18.464 -0.424 -34.688 1.00 81.75 82 ALA A O 1
ATOM 638 N N . ILE A 1 83 ? 17.460 1.345 -33.739 1.00 82.19 83 ILE A N 1
ATOM 639 C CA . ILE A 1 83 ? 17.214 2.055 -35.003 1.00 82.19 83 ILE A CA 1
ATOM 640 C C . ILE A 1 83 ? 18.518 2.646 -35.545 1.00 82.19 83 ILE A C 1
ATOM 642 O O . ILE A 1 83 ? 18.802 2.483 -36.729 1.00 82.19 83 ILE A O 1
ATOM 646 N N . PHE A 1 84 ? 19.312 3.322 -34.713 1.00 75.62 84 PHE A N 1
ATOM 647 C CA . PHE A 1 84 ? 20.537 3.993 -35.152 1.00 75.62 84 PHE A CA 1
ATOM 648 C C . PHE A 1 84 ? 21.644 2.992 -35.512 1.00 75.62 84 PHE A C 1
ATOM 650 O O . PHE A 1 84 ? 22.209 3.090 -36.601 1.00 75.62 84 PHE A O 1
ATOM 657 N N . VAL A 1 85 ? 21.896 1.979 -34.680 1.00 70.12 85 VAL A N 1
ATOM 658 C CA . VAL A 1 85 ? 22.852 0.898 -34.973 1.00 70.12 85 VAL A CA 1
ATOM 659 C C . VAL A 1 85 ? 22.368 0.058 -36.161 1.00 70.12 85 VAL A C 1
ATOM 661 O O . VAL A 1 85 ? 23.140 -0.244 -37.067 1.00 70.12 85 VAL A O 1
ATOM 664 N N . GLY A 1 86 ? 21.071 -0.262 -36.226 1.00 64.19 86 GLY A N 1
ATOM 665 C CA . GLY A 1 86 ? 20.494 -1.080 -37.296 1.00 64.19 86 GLY A CA 1
ATOM 666 C C . GLY A 1 86 ? 20.387 -0.394 -38.666 1.00 64.19 86 GLY A C 1
ATOM 667 O O . GLY A 1 86 ? 20.505 -1.076 -39.685 1.00 64.19 86 GLY A O 1
ATOM 668 N N . MET A 1 87 ? 20.162 0.927 -38.723 1.00 62.38 87 MET A N 1
ATOM 669 C CA . MET A 1 87 ? 20.033 1.676 -39.987 1.00 62.38 87 MET A CA 1
ATOM 670 C C . MET A 1 87 ? 21.315 2.380 -40.449 1.00 62.38 87 MET A C 1
ATOM 672 O O . MET A 1 87 ? 21.455 2.584 -41.655 1.00 62.38 87 MET A O 1
ATOM 676 N N . LEU A 1 88 ? 22.214 2.804 -39.548 1.00 62.72 88 LEU A N 1
ATOM 677 C CA . LEU A 1 88 ? 23.272 3.775 -39.885 1.00 62.72 88 LEU A CA 1
ATOM 678 C C . LEU A 1 88 ? 24.716 3.266 -39.729 1.00 62.72 88 LEU A C 1
ATOM 680 O O . LEU A 1 88 ? 25.616 3.932 -40.240 1.00 62.72 88 LEU A O 1
ATOM 684 N N . GLY A 1 89 ? 24.981 2.127 -39.074 1.00 55.44 89 GLY A N 1
ATOM 685 C CA . GLY A 1 89 ? 26.354 1.754 -38.705 1.00 55.44 89 GLY A CA 1
ATOM 686 C C . GLY A 1 89 ? 26.649 0.259 -38.749 1.00 55.44 89 GLY A C 1
ATOM 687 O O . GLY A 1 89 ? 26.005 -0.544 -38.089 1.00 55.44 89 GLY A O 1
ATOM 688 N N . GLY A 1 90 ? 27.666 -0.109 -39.532 1.00 57.94 90 GLY A N 1
ATOM 689 C CA . GLY A 1 90 ? 28.204 -1.461 -39.613 1.00 57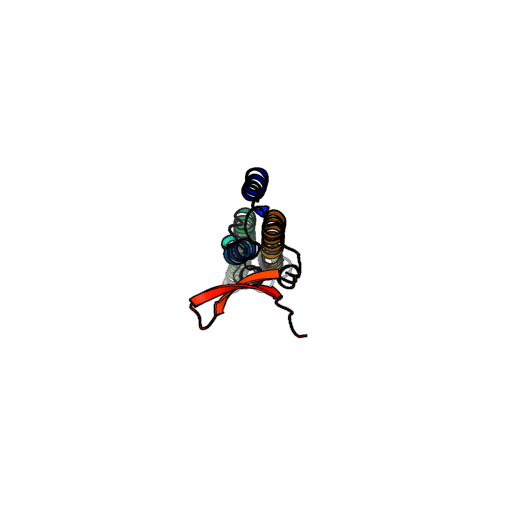.94 90 GLY A CA 1
ATOM 690 C C . GLY A 1 90 ? 28.762 -1.988 -38.287 1.00 57.94 90 GLY A C 1
ATOM 691 O O . GLY A 1 90 ? 29.025 -1.262 -37.336 1.00 57.94 90 GLY A O 1
ATOM 692 N N . ARG A 1 91 ? 28.949 -3.304 -38.289 1.00 52.00 91 ARG A N 1
ATOM 693 C CA . ARG A 1 91 ? 29.059 -4.263 -37.185 1.00 52.00 91 ARG A CA 1
ATOM 694 C C . ARG A 1 91 ? 30.277 -4.111 -36.238 1.00 52.00 91 ARG A C 1
ATOM 696 O O . ARG A 1 91 ? 30.689 -5.112 -35.660 1.00 52.00 91 ARG A O 1
ATOM 703 N N . GLU A 1 92 ? 30.877 -2.929 -36.096 1.00 52.34 92 GLU A N 1
ATOM 704 C CA . GLU A 1 92 ? 32.222 -2.768 -35.506 1.00 52.34 92 GLU A CA 1
ATOM 705 C C . GLU A 1 92 ? 32.312 -1.971 -34.187 1.00 52.34 92 GLU A C 1
ATOM 707 O O . GLU A 1 92 ? 33.381 -1.961 -33.593 1.00 52.34 92 GLU A O 1
ATOM 712 N N . ASN A 1 93 ? 31.220 -1.416 -33.641 1.00 51.44 93 ASN A N 1
ATOM 713 C CA . ASN A 1 93 ? 31.244 -0.658 -32.368 1.00 51.44 93 ASN A CA 1
ATOM 714 C C . ASN A 1 93 ? 30.455 -1.325 -31.217 1.00 51.44 93 ASN A C 1
ATOM 716 O O . ASN A 1 93 ? 29.790 -0.655 -30.440 1.00 51.44 93 ASN A O 1
ATOM 720 N N . PHE A 1 94 ? 30.514 -2.655 -31.090 1.00 53.78 94 PHE A N 1
ATOM 721 C CA . PHE A 1 94 ? 29.733 -3.407 -30.087 1.00 53.78 94 PHE A CA 1
ATOM 722 C C . PHE A 1 94 ? 30.285 -3.378 -28.650 1.00 53.78 94 PHE A C 1
ATOM 724 O O . PHE A 1 94 ? 29.631 -3.904 -27.752 1.00 53.78 94 PHE A O 1
ATOM 731 N N . SER A 1 95 ? 31.492 -2.854 -28.413 1.00 50.69 95 SER A N 1
ATOM 732 C CA . SER A 1 95 ? 32.133 -2.948 -27.091 1.00 50.69 95 SER A CA 1
ATOM 733 C C . SER A 1 95 ? 31.690 -1.876 -26.098 1.00 50.69 95 SER A C 1
ATOM 735 O O . SER A 1 95 ? 31.771 -2.127 -24.901 1.00 50.69 95 SER A O 1
ATOM 737 N N . ASP A 1 96 ? 31.196 -0.731 -26.577 1.00 57.34 96 ASP A N 1
ATOM 738 C CA . ASP A 1 96 ? 30.942 0.462 -25.759 1.00 57.34 96 ASP A CA 1
ATOM 739 C C . ASP A 1 96 ? 29.613 1.133 -26.135 1.00 57.34 96 ASP A C 1
ATOM 741 O O . ASP A 1 96 ? 29.536 2.350 -26.305 1.00 57.34 96 ASP A O 1
ATOM 745 N N . ASP A 1 97 ? 28.551 0.340 -26.302 1.00 72.38 97 ASP A N 1
ATOM 746 C CA . ASP A 1 97 ? 27.223 0.896 -26.566 1.00 72.38 97 ASP A CA 1
ATOM 747 C C . ASP A 1 97 ? 26.576 1.416 -25.270 1.00 72.38 97 ASP A C 1
ATOM 749 O O . ASP A 1 97 ? 25.722 0.790 -24.630 1.00 72.38 97 ASP A O 1
ATOM 753 N N . GLU A 1 98 ? 27.075 2.569 -24.818 1.00 82.69 98 GLU A N 1
ATOM 754 C CA . GLU A 1 98 ? 26.660 3.220 -23.574 1.00 82.69 98 GLU A CA 1
ATOM 755 C C . GLU A 1 98 ? 25.156 3.524 -23.548 1.00 82.69 98 GLU A C 1
ATOM 757 O O . GLU A 1 98 ? 24.547 3.537 -22.471 1.00 82.69 98 GLU A O 1
ATOM 762 N N . LEU A 1 99 ? 24.537 3.752 -24.713 1.00 86.25 99 LEU A N 1
ATOM 763 C CA . LEU A 1 99 ? 23.113 4.057 -24.812 1.00 86.25 99 LEU A CA 1
ATOM 764 C C . LEU A 1 99 ? 22.270 2.809 -24.544 1.00 86.25 99 LEU A C 1
ATOM 766 O O . LEU A 1 99 ? 21.339 2.874 -23.731 1.00 86.25 99 LEU A O 1
ATOM 770 N N . GLN A 1 100 ? 22.633 1.673 -25.148 1.00 86.69 100 GLN A N 1
ATOM 771 C CA . GLN A 1 100 ? 21.998 0.391 -24.859 1.00 86.69 100 GLN A CA 1
ATOM 772 C C . GLN A 1 100 ? 22.172 0.017 -23.381 1.00 86.69 100 GLN A C 1
ATOM 774 O O . GLN A 1 100 ? 21.185 -0.263 -22.695 1.00 86.69 100 GLN A O 1
ATOM 779 N N . ALA A 1 101 ? 23.399 0.091 -22.854 1.00 89.62 101 ALA A N 1
ATOM 780 C CA . ALA A 1 101 ? 23.686 -0.240 -21.458 1.00 89.62 101 ALA A CA 1
ATOM 781 C C . ALA A 1 101 ? 22.910 0.657 -20.474 1.00 89.62 101 ALA A C 1
ATOM 783 O O . ALA A 1 101 ? 22.367 0.187 -19.469 1.00 89.62 101 ALA A O 1
ATOM 784 N N . THR A 1 102 ? 22.802 1.958 -20.762 1.00 91.25 102 THR A N 1
ATOM 785 C CA . THR A 1 102 ? 21.993 2.893 -19.963 1.00 91.25 102 THR A CA 1
ATOM 786 C C . THR A 1 102 ? 20.506 2.550 -20.040 1.00 91.25 102 THR A C 1
ATOM 788 O O . THR A 1 102 ? 19.813 2.571 -19.019 1.00 91.25 102 THR A O 1
ATOM 791 N N . GLY A 1 103 ? 20.012 2.205 -21.232 1.00 92.56 103 GLY A N 1
ATOM 792 C CA . GLY A 1 103 ? 18.631 1.787 -21.446 1.00 92.56 103 GLY A CA 1
ATOM 793 C C . GLY A 1 103 ? 18.269 0.530 -20.654 1.00 92.56 103 GLY A C 1
ATOM 794 O O . GLY A 1 103 ? 17.263 0.512 -19.940 1.00 92.56 103 GLY A O 1
ATOM 795 N N . GLU A 1 104 ? 19.128 -0.489 -20.700 1.00 92.56 104 GLU A N 1
ATOM 796 C CA . GLU A 1 104 ? 18.978 -1.729 -19.935 1.00 92.56 104 GLU A CA 1
ATOM 797 C C . GLU A 1 104 ? 19.001 -1.467 -18.425 1.00 92.56 104 GLU A C 1
ATOM 799 O O . GLU A 1 104 ? 18.112 -1.926 -17.706 1.00 92.56 104 GLU A O 1
ATOM 804 N N . ASN A 1 105 ? 19.946 -0.661 -17.935 1.00 95.00 105 ASN A N 1
ATOM 805 C CA . ASN A 1 105 ? 20.026 -0.305 -16.517 1.00 95.00 105 ASN A CA 1
ATOM 806 C C . ASN A 1 105 ? 18.766 0.420 -16.021 1.00 95.00 105 ASN A C 1
ATOM 808 O O . ASN A 1 105 ? 18.261 0.111 -14.938 1.00 95.00 105 ASN A O 1
ATOM 812 N N . LEU A 1 106 ? 18.227 1.358 -16.804 1.00 96.00 106 LEU A N 1
ATOM 813 C CA . LEU A 1 106 ? 16.983 2.058 -16.475 1.00 96.00 106 LEU A CA 1
ATOM 814 C C . LEU A 1 106 ? 15.773 1.121 -16.497 1.00 96.00 106 LEU A C 1
ATOM 816 O O . LEU A 1 106 ? 14.925 1.192 -15.603 1.00 96.00 106 LEU A O 1
ATOM 820 N N . LEU A 1 107 ? 15.710 0.216 -17.474 1.00 95.88 107 LEU A N 1
ATOM 821 C CA . LEU A 1 107 ? 14.648 -0.777 -17.586 1.00 95.88 107 LEU A CA 1
ATOM 822 C C . LEU A 1 107 ? 14.663 -1.744 -16.396 1.00 95.88 107 LEU A C 1
ATOM 824 O O . LEU A 1 107 ? 13.663 -1.863 -15.685 1.00 95.88 107 LEU A O 1
ATOM 828 N N . PHE A 1 108 ? 15.791 -2.411 -16.147 1.00 95.12 108 PHE A N 1
ATOM 829 C CA . PHE A 1 108 ? 15.921 -3.376 -15.056 1.00 95.12 108 PHE A CA 1
ATOM 830 C C . PHE A 1 108 ? 15.805 -2.699 -13.692 1.00 95.12 108 PHE A C 1
ATOM 832 O O . PHE A 1 108 ? 15.072 -3.185 -12.828 1.00 95.12 108 PHE A O 1
ATOM 839 N N . GLY A 1 109 ? 16.447 -1.544 -13.509 1.00 95.38 109 GLY A N 1
ATOM 840 C CA . GLY A 1 109 ? 16.324 -0.742 -12.296 1.00 95.38 109 GLY A CA 1
ATOM 841 C C . GLY A 1 109 ? 14.880 -0.315 -12.033 1.00 95.38 109 GLY A C 1
ATOM 842 O O . GLY A 1 109 ? 14.385 -0.464 -10.916 1.00 95.38 109 GLY A O 1
ATOM 843 N N . GLY A 1 110 ? 14.167 0.134 -13.068 1.00 95.25 110 GLY A N 1
ATOM 844 C CA . GLY A 1 110 ? 12.754 0.496 -12.987 1.00 95.25 110 GLY A CA 1
ATOM 845 C C . GLY A 1 110 ? 11.842 -0.690 -12.659 1.00 95.25 110 GLY A C 1
ATOM 846 O O . GLY A 1 110 ? 10.940 -0.554 -11.833 1.00 95.25 110 GLY A O 1
ATOM 847 N N . LEU A 1 111 ? 12.093 -1.873 -13.228 1.00 95.50 111 LEU A N 1
ATOM 848 C CA . LEU A 1 111 ? 11.344 -3.099 -12.918 1.00 95.50 111 LEU A CA 1
ATOM 849 C C . LEU A 1 111 ? 11.573 -3.570 -11.475 1.00 95.50 111 LEU A C 1
ATOM 851 O O . LEU A 1 111 ? 10.615 -3.930 -10.786 1.00 95.50 111 LEU A O 1
ATOM 855 N N . ILE A 1 112 ? 12.818 -3.529 -10.993 1.00 95.50 112 ILE A N 1
ATOM 856 C CA . ILE A 1 112 ? 13.155 -3.856 -9.600 1.00 95.50 112 ILE A CA 1
ATOM 857 C C . ILE A 1 112 ? 12.486 -2.858 -8.650 1.00 95.50 112 ILE A C 1
ATOM 859 O O . ILE A 1 112 ? 11.850 -3.265 -7.673 1.00 95.50 112 ILE A O 1
ATOM 863 N N . ALA A 1 113 ? 12.574 -1.559 -8.951 1.00 93.94 113 ALA A N 1
ATOM 864 C CA . ALA A 1 113 ? 11.934 -0.507 -8.169 1.00 93.94 113 ALA A CA 1
ATOM 865 C C . ALA A 1 113 ? 10.406 -0.672 -8.128 1.00 93.94 113 ALA A C 1
ATOM 867 O O . ALA A 1 113 ? 9.807 -0.525 -7.061 1.00 93.94 113 ALA A O 1
ATOM 868 N N . LEU A 1 114 ? 9.783 -1.068 -9.243 1.00 93.12 114 LEU A N 1
ATOM 869 C CA . LEU A 1 114 ? 8.358 -1.387 -9.302 1.00 93.12 114 LEU A CA 1
ATOM 870 C C . LEU A 1 114 ? 8.021 -2.599 -8.422 1.00 93.12 114 LEU A C 1
ATOM 872 O O . LEU A 1 114 ? 7.060 -2.564 -7.660 1.00 93.12 114 LEU A O 1
ATOM 876 N N . GLY A 1 115 ? 8.822 -3.665 -8.469 1.00 91.94 115 GLY A N 1
ATOM 877 C CA . GLY A 1 115 ? 8.652 -4.821 -7.585 1.00 91.94 115 GLY A CA 1
ATOM 878 C C . GLY A 1 115 ? 8.716 -4.429 -6.103 1.00 91.94 115 GLY A C 1
ATOM 879 O O . GLY A 1 115 ? 7.828 -4.777 -5.320 1.00 91.94 115 GLY A O 1
ATOM 880 N N . ALA A 1 116 ? 9.714 -3.628 -5.723 1.00 92.06 116 ALA A N 1
ATOM 881 C CA . ALA A 1 116 ? 9.846 -3.102 -4.367 1.00 92.06 116 ALA A CA 1
ATOM 882 C C . ALA A 1 116 ? 8.663 -2.196 -3.973 1.00 92.06 116 ALA A C 1
ATOM 884 O O . ALA A 1 116 ? 8.135 -2.312 -2.861 1.00 92.06 116 ALA A O 1
ATOM 885 N N . SER A 1 117 ? 8.185 -1.341 -4.885 1.00 91.94 117 SER A N 1
ATOM 886 C CA . SER A 1 117 ? 7.040 -0.461 -4.628 1.00 91.94 117 SER A CA 1
ATOM 887 C C . SER A 1 117 ? 5.769 -1.255 -4.315 1.00 91.94 117 SER A C 1
ATOM 889 O O . SER A 1 117 ? 4.973 -0.831 -3.474 1.00 91.94 117 SER A O 1
ATOM 891 N N . ARG A 1 118 ? 5.581 -2.423 -4.942 1.00 88.88 118 ARG A N 1
ATOM 892 C CA . ARG A 1 118 ? 4.424 -3.312 -4.733 1.00 88.88 118 ARG A CA 1
ATOM 893 C C . ARG A 1 118 ? 4.430 -3.914 -3.332 1.00 88.88 118 ARG A C 1
ATOM 895 O O . ARG A 1 118 ? 3.385 -3.948 -2.683 1.00 88.88 118 ARG A O 1
ATOM 902 N N . VAL A 1 119 ? 5.602 -4.304 -2.828 1.00 88.38 119 VAL A N 1
ATOM 903 C CA . VAL A 1 119 ? 5.764 -4.790 -1.447 1.00 88.38 119 VAL A CA 1
ATOM 904 C C . VAL A 1 119 ? 5.410 -3.687 -0.449 1.00 88.38 119 VAL A C 1
ATOM 906 O O . VAL A 1 119 ? 4.585 -3.896 0.440 1.00 88.38 119 VAL A O 1
ATOM 909 N N . ILE A 1 120 ? 5.959 -2.484 -0.633 1.00 87.06 120 ILE A N 1
ATOM 910 C CA . ILE A 1 120 ? 5.694 -1.336 0.249 1.00 87.06 120 ILE A CA 1
ATOM 911 C C . ILE A 1 120 ? 4.199 -0.981 0.251 1.00 87.06 120 ILE A C 1
ATOM 913 O O . ILE A 1 120 ? 3.599 -0.794 1.313 1.00 87.06 120 ILE A O 1
ATOM 917 N N . GLN A 1 121 ? 3.570 -0.944 -0.925 1.00 87.31 121 GLN A N 1
ATOM 918 C CA . GLN A 1 121 ? 2.145 -0.641 -1.074 1.00 87.31 121 GLN A CA 1
ATOM 919 C C . GLN A 1 121 ? 1.221 -1.761 -0.588 1.00 87.31 121 GLN A C 1
ATOM 921 O O . GLN A 1 121 ? 0.071 -1.483 -0.250 1.00 87.31 121 GLN A O 1
ATOM 926 N N . GLY A 1 122 ? 1.699 -3.004 -0.511 1.00 76.75 122 GLY A N 1
ATOM 927 C CA . GLY A 1 122 ? 1.007 -4.091 0.180 1.00 76.75 122 GLY A CA 1
ATOM 928 C C . GLY A 1 122 ? 1.091 -3.956 1.701 1.00 76.75 122 GLY A C 1
ATOM 929 O O . GLY A 1 122 ? 0.108 -4.172 2.404 1.00 76.75 122 GLY A O 1
ATOM 930 N N . ILE A 1 123 ? 2.244 -3.540 2.224 1.00 82.50 123 ILE A N 1
ATOM 931 C CA . ILE A 1 123 ? 2.495 -3.439 3.666 1.00 82.50 123 ILE A CA 1
ATOM 932 C C . ILE A 1 123 ? 1.788 -2.226 4.297 1.00 82.50 123 ILE A C 1
ATOM 934 O O . ILE A 1 123 ? 1.210 -2.344 5.381 1.00 82.50 123 ILE A O 1
ATOM 938 N N . GLY A 1 124 ? 1.799 -1.066 3.636 1.00 79.69 124 GLY A N 1
ATOM 939 C CA . GLY A 1 124 ? 1.231 0.182 4.170 1.00 79.69 124 GLY A CA 1
ATOM 940 C C . GLY A 1 124 ? -0.220 0.053 4.673 1.00 79.69 124 GLY A C 1
ATOM 941 O O . GLY A 1 124 ? -0.482 0.333 5.849 1.00 79.69 124 GLY A O 1
ATOM 942 N N . PRO A 1 125 ? -1.158 -0.450 3.847 1.00 74.81 125 PRO A N 1
ATOM 943 C CA . PRO A 1 125 ? -2.547 -0.666 4.252 1.00 74.81 125 PRO A CA 1
ATOM 944 C C . PRO A 1 125 ? -2.711 -1.697 5.378 1.00 74.81 125 PRO A C 1
ATOM 946 O O . PRO A 1 125 ? -3.650 -1.614 6.174 1.00 74.81 125 PRO A O 1
ATOM 949 N N . ALA A 1 126 ? -1.803 -2.672 5.484 1.00 76.06 126 ALA A N 1
ATOM 950 C CA . ALA A 1 126 ? -1.826 -3.631 6.583 1.00 76.06 126 ALA A CA 1
ATOM 951 C C . ALA A 1 126 ? -1.548 -2.938 7.921 1.00 76.06 126 ALA A C 1
ATOM 953 O O . ALA A 1 126 ? -2.347 -3.035 8.856 1.00 76.06 126 ALA A O 1
ATOM 954 N N . PHE A 1 127 ? -0.459 -2.170 7.999 1.00 79.62 127 PHE A N 1
ATOM 955 C CA . PHE A 1 127 ? -0.098 -1.443 9.215 1.00 79.62 127 PHE A CA 1
ATOM 956 C C . PHE A 1 127 ? -1.134 -0.386 9.598 1.00 79.62 127 PHE A C 1
ATOM 958 O O . PHE A 1 127 ? -1.496 -0.286 10.776 1.00 79.62 127 PHE A O 1
ATOM 965 N N . TYR A 1 128 ? -1.634 0.387 8.629 1.00 84.44 128 TYR A N 1
ATOM 966 C CA . TYR A 1 128 ? -2.651 1.400 8.898 1.00 84.44 128 TYR A CA 1
ATOM 967 C C . TYR A 1 128 ? -3.939 0.764 9.428 1.00 84.44 128 TYR A C 1
ATOM 969 O O . TYR A 1 128 ? -4.412 1.152 10.500 1.00 84.44 128 TYR A O 1
ATOM 977 N N . GLY A 1 129 ? -4.471 -0.246 8.730 1.00 79.31 129 GLY A N 1
ATOM 978 C CA . GLY A 1 129 ? -5.704 -0.927 9.118 1.00 79.31 129 GLY A CA 1
ATOM 979 C C . GLY A 1 129 ? -5.611 -1.602 10.489 1.00 79.31 129 GLY A C 1
ATOM 980 O O . GLY A 1 129 ? -6.489 -1.404 11.331 1.00 79.31 129 GLY A O 1
ATOM 981 N N . LEU A 1 130 ? -4.510 -2.311 10.775 1.00 84.69 130 LEU A N 1
ATOM 982 C CA . LEU A 1 130 ? -4.270 -2.920 12.092 1.00 84.69 130 LEU A CA 1
ATOM 983 C C . LEU A 1 130 ? -4.243 -1.873 13.210 1.00 84.69 130 LEU A C 1
ATOM 985 O O . LEU A 1 130 ? -4.858 -2.061 14.262 1.00 84.69 130 LEU A O 1
ATOM 989 N N . ARG A 1 131 ? -3.544 -0.752 12.995 1.00 87.56 131 ARG A N 1
ATOM 990 C CA . ARG A 1 131 ? -3.432 0.314 13.997 1.00 87.56 131 ARG A CA 1
ATOM 991 C C . ARG A 1 131 ? -4.763 1.030 14.208 1.00 87.56 131 ARG A C 1
ATOM 993 O O . ARG A 1 131 ? -5.122 1.295 15.354 1.00 87.56 131 ARG A O 1
ATOM 1000 N N . TYR A 1 132 ? -5.493 1.315 13.132 1.00 87.94 132 TYR A N 1
ATOM 1001 C CA . TYR A 1 132 ? -6.814 1.933 13.189 1.00 87.94 132 TYR A CA 1
ATOM 1002 C C . TYR A 1 132 ? -7.795 1.052 13.968 1.00 87.94 132 TYR A C 1
ATOM 1004 O O . TYR A 1 132 ? -8.337 1.496 14.980 1.00 87.94 132 TYR A O 1
ATOM 1012 N N . ASN A 1 133 ? -7.931 -0.218 13.575 1.00 87.44 133 ASN A N 1
ATOM 1013 C CA . ASN A 1 133 ? -8.838 -1.167 14.221 1.00 87.44 133 ASN A CA 1
ATOM 1014 C C . ASN A 1 133 ? -8.449 -1.424 15.682 1.00 87.44 133 ASN A C 1
ATOM 1016 O O . ASN A 1 133 ? -9.327 -1.589 16.524 1.00 87.44 133 ASN A O 1
ATOM 1020 N N . LYS A 1 134 ? -7.150 -1.411 16.021 1.00 88.75 134 LYS A N 1
ATOM 1021 C CA . LYS A 1 134 ? -6.693 -1.506 17.415 1.00 88.75 134 LYS A CA 1
ATOM 1022 C C . LYS A 1 134 ? -7.136 -0.300 18.243 1.00 88.75 134 LYS A C 1
ATOM 1024 O O . LYS A 1 134 ? -7.659 -0.499 19.331 1.00 88.75 134 LYS A O 1
ATOM 1029 N N . ILE A 1 135 ? -6.938 0.924 17.749 1.00 89.31 135 ILE A N 1
ATOM 1030 C CA . ILE A 1 135 ? -7.340 2.139 18.479 1.00 89.31 135 ILE A CA 1
ATOM 1031 C C . ILE A 1 135 ? -8.865 2.191 18.625 1.00 89.31 135 ILE A C 1
ATOM 1033 O O . ILE A 1 135 ? -9.343 2.479 19.715 1.00 89.31 135 ILE A O 1
ATOM 1037 N N . LEU A 1 136 ? -9.613 1.866 17.565 1.00 88.69 136 LEU A N 1
ATOM 1038 C CA . LEU A 1 136 ? -11.077 1.804 17.588 1.00 88.69 136 LEU A CA 1
ATOM 1039 C C . LEU A 1 136 ? -11.568 0.793 18.635 1.00 88.69 136 LEU A C 1
ATOM 1041 O O . LEU A 1 136 ? -12.386 1.126 19.483 1.00 88.69 136 LEU A O 1
ATOM 1045 N N . ARG A 1 137 ? -11.007 -0.422 18.626 1.00 88.94 137 ARG A N 1
ATOM 1046 C CA . ARG A 1 137 ? -11.339 -1.485 19.583 1.00 88.94 137 ARG A CA 1
ATOM 1047 C C . ARG A 1 137 ? -11.049 -1.080 21.029 1.00 88.94 137 ARG A C 1
ATOM 1049 O O . ARG A 1 137 ? -11.888 -1.275 21.899 1.00 88.94 137 ARG A O 1
ATOM 1056 N N . THR A 1 138 ? -9.862 -0.529 21.282 1.00 88.88 138 THR A N 1
ATOM 1057 C CA . THR A 1 138 ? -9.450 -0.109 22.628 1.00 88.88 138 THR A CA 1
ATOM 1058 C C . THR A 1 138 ? -10.280 1.070 23.131 1.00 88.88 138 THR A C 1
ATOM 1060 O O . THR A 1 138 ? -10.682 1.051 24.287 1.00 88.88 138 THR A O 1
ATOM 1063 N N . GLY A 1 139 ? -10.589 2.052 22.280 1.00 85.88 139 GLY A N 1
ATOM 1064 C CA . GLY A 1 139 ? -11.441 3.1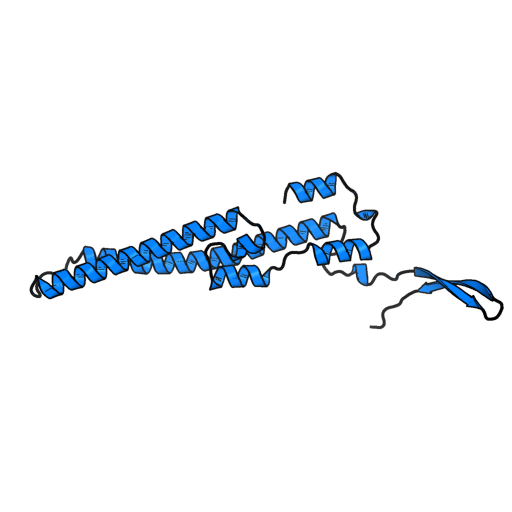86 22.653 1.00 85.88 139 GLY A CA 1
ATOM 1065 C C . GLY A 1 139 ? -12.891 2.797 22.959 1.00 85.88 139 GLY A C 1
ATOM 1066 O O . GLY A 1 139 ? -13.539 3.438 23.776 1.00 85.88 139 GLY A O 1
ATOM 1067 N N . LEU A 1 140 ? -13.379 1.706 22.361 1.00 87.19 140 LEU A N 1
ATOM 1068 C CA . LEU A 1 140 ? -14.694 1.122 22.648 1.00 87.19 140 LEU A CA 1
ATOM 1069 C C . LEU A 1 140 ? -14.676 0.108 23.808 1.00 87.19 140 LEU A C 1
ATOM 1071 O O . LEU A 1 140 ? -15.710 -0.479 24.115 1.00 87.19 140 LEU A O 1
ATOM 1075 N N . GLY A 1 141 ? -13.520 -0.136 24.435 1.00 84.56 141 GLY A N 1
ATOM 1076 C CA . GLY A 1 141 ? -13.396 -1.087 25.543 1.00 84.56 141 GLY A CA 1
ATOM 1077 C C . GLY A 1 141 ? -13.705 -2.539 25.168 1.00 84.56 141 GLY A C 1
ATOM 1078 O O . GLY A 1 141 ? -14.260 -3.263 25.984 1.00 84.56 141 GLY A O 1
ATOM 1079 N N . LEU A 1 142 ? -13.395 -2.958 23.937 1.00 84.81 142 LEU A N 1
ATOM 1080 C CA . LEU A 1 142 ? -13.682 -4.311 23.443 1.00 84.81 142 LEU A CA 1
ATOM 1081 C C . LEU A 1 142 ? -12.457 -5.244 23.564 1.00 84.81 142 LEU A C 1
ATOM 1083 O O . LEU A 1 142 ? -11.338 -4.891 23.149 1.00 84.81 142 LEU A O 1
ATOM 1087 N N . ALA A 1 143 ? -12.654 -6.473 24.053 1.00 76.19 143 ALA A N 1
ATOM 1088 C CA . ALA A 1 143 ? -11.617 -7.509 24.066 1.00 76.19 143 ALA A CA 1
ATOM 1089 C C . ALA A 1 143 ? -11.115 -7.885 22.654 1.00 76.19 143 ALA A C 1
ATOM 1091 O O . ALA A 1 143 ? -11.771 -7.669 21.634 1.00 76.19 143 ALA A O 1
ATOM 1092 N N . LYS A 1 144 ? -9.882 -8.408 22.571 1.00 64.44 144 LYS A N 1
ATOM 1093 C CA . LYS A 1 144 ? -9.170 -8.661 21.293 1.00 64.44 144 LYS A CA 1
ATOM 1094 C C . LYS A 1 144 ? -9.764 -9.824 20.502 1.00 64.44 144 LYS A C 1
ATOM 1096 O O . LYS A 1 144 ? -9.679 -9.840 19.280 1.00 64.44 144 LYS A O 1
ATOM 1101 N N . ASP A 1 145 ? -10.335 -10.766 21.222 1.00 61.88 145 ASP A N 1
ATOM 1102 C CA . ASP A 1 145 ? -10.902 -12.037 20.791 1.00 61.88 145 ASP A CA 1
ATOM 1103 C C . ASP A 1 145 ? -12.437 -12.014 20.747 1.00 61.88 145 ASP A C 1
ATOM 1105 O O . ASP A 1 145 ? -13.046 -13.040 20.468 1.00 61.88 145 ASP A O 1
ATOM 1109 N N . ARG A 1 146 ? -13.069 -10.856 21.012 1.00 54.75 146 ARG A N 1
ATOM 1110 C CA . ARG A 1 146 ? -14.524 -10.738 21.217 1.00 54.75 146 ARG A CA 1
ATOM 1111 C C . ARG A 1 146 ? -15.049 -11.664 22.334 1.00 54.75 146 ARG A C 1
ATOM 1113 O O . ARG A 1 146 ? -16.240 -11.948 22.356 1.00 54.75 146 ARG A O 1
ATOM 1120 N N . SER A 1 147 ? -14.196 -12.108 23.266 1.00 48.38 147 SER A N 1
ATOM 1121 C CA . SER A 1 147 ? -14.585 -12.990 24.385 1.00 48.38 147 SER A CA 1
ATOM 1122 C C . SER A 1 147 ? -15.664 -12.389 25.288 1.00 48.38 147 SER A C 1
ATOM 1124 O O . SER A 1 147 ? -16.458 -13.127 25.863 1.00 48.38 147 SER A O 1
ATOM 1126 N N . ASP A 1 148 ? -15.766 -11.061 25.331 1.00 46.88 148 ASP A N 1
ATOM 1127 C CA . ASP A 1 148 ? -16.839 -10.342 26.025 1.00 46.88 148 ASP A CA 1
ATOM 1128 C C . ASP A 1 148 ? -18.247 -10.659 25.474 1.00 46.88 148 ASP A C 1
ATOM 1130 O O . ASP A 1 148 ? -19.227 -10.515 26.197 1.00 46.88 148 ASP A O 1
ATOM 1134 N N . ALA A 1 149 ? -18.371 -11.154 24.233 1.00 46.19 149 ALA A N 1
ATOM 1135 C CA . ALA A 1 149 ? -19.641 -11.633 23.672 1.00 46.19 149 ALA A CA 1
ATOM 1136 C C . ALA A 1 149 ? -20.094 -12.984 24.267 1.00 46.19 149 ALA A C 1
ATOM 1138 O O . ALA A 1 149 ? -21.201 -13.445 23.994 1.00 46.19 149 ALA A O 1
ATOM 1139 N N . VAL A 1 150 ? -19.232 -13.629 25.061 1.00 42.56 150 VAL A N 1
ATOM 1140 C CA . VAL A 1 150 ? -19.465 -14.930 25.711 1.00 42.56 150 VAL A CA 1
ATOM 1141 C C . VAL A 1 150 ? -19.663 -14.767 27.229 1.00 42.56 150 VAL A C 1
ATOM 1143 O O . VAL A 1 150 ? -19.758 -15.753 27.958 1.00 42.56 150 VAL A O 1
ATOM 1146 N N . GLY A 1 151 ? -19.751 -13.532 27.734 1.00 38.91 151 GLY A N 1
ATOM 1147 C CA . GLY A 1 151 ? -20.075 -13.280 29.137 1.00 38.91 151 GLY A CA 1
ATOM 1148 C C . GLY A 1 151 ? -21.508 -13.734 29.462 1.00 38.91 151 GLY A C 1
ATOM 1149 O O . GLY A 1 151 ? -22.419 -13.427 28.691 1.00 38.91 151 GLY A O 1
ATOM 1150 N N . PRO A 1 152 ? -21.754 -14.457 30.573 1.00 40.66 152 PRO A N 1
ATOM 1151 C CA . PRO A 1 152 ? -23.109 -14.804 30.986 1.00 40.66 152 PRO A CA 1
ATOM 1152 C C . PRO A 1 152 ? -23.905 -13.519 31.241 1.00 40.66 152 PRO A C 1
ATOM 1154 O O . PRO A 1 152 ? -23.685 -12.820 32.228 1.00 40.66 152 PRO A O 1
ATOM 1157 N N . ALA A 1 153 ? -24.830 -13.199 30.338 1.00 41.94 153 ALA A N 1
ATOM 1158 C CA . ALA A 1 153 ? -25.779 -12.117 30.533 1.00 41.94 153 ALA A CA 1
ATOM 1159 C C . ALA A 1 153 ? -26.909 -12.625 31.437 1.00 41.94 153 ALA A C 1
ATOM 1161 O O . ALA A 1 153 ? -27.663 -13.529 31.062 1.00 41.94 153 ALA A O 1
ATOM 1162 N N . ILE A 1 154 ? -26.992 -12.060 32.642 1.00 44.62 154 ILE A N 1
ATOM 1163 C CA . ILE A 1 154 ? -28.137 -12.208 33.539 1.00 44.62 154 ILE A CA 1
ATOM 1164 C C . ILE A 1 154 ? -29.093 -11.062 33.208 1.00 44.62 154 ILE A C 1
ATOM 1166 O O . ILE A 1 154 ? -28.794 -9.904 33.490 1.00 44.62 154 ILE A O 1
ATOM 1170 N N . GLY A 1 155 ? -30.216 -11.379 32.567 1.00 45.72 155 GLY A N 1
ATOM 1171 C CA . GLY A 1 155 ? -31.252 -10.412 32.208 1.00 45.72 155 GLY A CA 1
ATOM 1172 C C . GLY A 1 155 ? -32.556 -10.697 32.945 1.00 45.72 155 GLY A C 1
ATOM 1173 O O . GLY A 1 155 ? -32.878 -11.849 33.232 1.00 45.72 155 GLY A O 1
ATOM 1174 N N . PHE A 1 156 ? -33.330 -9.654 33.240 1.00 46.56 156 PHE A N 1
ATOM 1175 C CA . PHE A 1 156 ? -34.691 -9.802 33.752 1.00 46.56 156 PHE A CA 1
ATOM 1176 C C . PHE A 1 156 ? -35.661 -9.806 32.572 1.00 46.56 156 PHE A C 1
ATOM 1178 O O . PHE A 1 156 ? -35.753 -8.817 31.847 1.00 46.56 156 PHE A O 1
ATOM 1185 N N . ALA A 1 157 ? -36.374 -10.913 32.372 1.00 49.59 157 ALA A N 1
ATOM 1186 C CA . ALA A 1 157 ? -37.398 -11.019 31.339 1.00 49.59 157 ALA A CA 1
ATOM 1187 C C . ALA A 1 157 ? -38.790 -11.099 31.993 1.00 49.59 157 ALA A C 1
ATOM 1189 O O . ALA A 1 157 ? -38.974 -11.892 32.924 1.00 49.59 157 ALA A O 1
ATOM 1190 N N . PRO A 1 158 ? -39.771 -10.297 31.540 1.00 46.38 158 PRO A N 1
ATOM 1191 C CA . PRO A 1 158 ? -41.147 -10.435 31.989 1.00 46.38 158 PRO A CA 1
ATOM 1192 C C . PRO A 1 158 ? -41.796 -11.647 31.310 1.00 46.38 158 PRO A C 1
ATOM 1194 O O . PRO A 1 158 ? -41.845 -11.730 30.083 1.00 46.38 158 PRO A O 1
ATOM 1197 N N . LEU A 1 159 ? -42.321 -12.578 32.105 1.00 54.50 159 LEU A N 1
ATOM 1198 C CA . LEU A 1 159 ? -43.132 -13.690 31.619 1.00 54.50 159 LEU A CA 1
ATOM 1199 C C . LEU A 1 159 ? -44.617 -13.372 31.833 1.00 54.50 159 LEU A C 1
ATOM 1201 O O . LEU A 1 159 ? -45.028 -13.120 32.973 1.00 54.50 159 LEU A O 1
ATOM 1205 N N . PRO A 1 160 ? -45.436 -13.379 30.768 1.00 50.28 160 PRO A N 1
ATOM 1206 C CA . PRO A 1 160 ? -46.878 -13.286 30.913 1.00 50.28 160 PRO A CA 1
ATOM 1207 C C . PRO A 1 160 ? -47.404 -14.602 31.501 1.00 50.28 160 PRO A C 1
ATOM 1209 O O . PRO A 1 160 ? -47.296 -15.660 30.884 1.00 50.28 160 PRO A O 1
ATOM 1212 N N . THR A 1 161 ? -47.963 -14.541 32.710 1.00 59.38 161 THR A N 1
ATOM 1213 C CA . THR A 1 161 ? -48.719 -15.665 33.290 1.00 59.38 161 THR A CA 1
ATOM 1214 C C . THR A 1 161 ? -50.158 -15.658 32.766 1.00 59.38 161 THR A C 1
ATOM 1216 O O . THR A 1 161 ? -50.685 -14.594 32.443 1.00 59.38 161 THR A O 1
ATOM 1219 N N . GLY A 1 162 ? -50.804 -16.830 32.698 1.00 55.31 162 GLY A N 1
ATOM 1220 C CA . GLY A 1 162 ? -52.169 -17.000 32.164 1.00 55.31 162 GLY A CA 1
ATOM 1221 C C . GLY A 1 162 ? -53.245 -16.127 32.828 1.00 55.31 162 GLY A C 1
ATOM 1222 O O . GLY A 1 162 ? -54.270 -15.854 32.214 1.00 55.31 162 GLY A O 1
ATOM 1223 N N . ASP A 1 163 ? -52.962 -15.605 34.024 1.00 66.00 163 ASP A N 1
ATOM 1224 C CA . ASP A 1 163 ? -53.842 -14.719 34.796 1.00 66.00 163 ASP A CA 1
ATOM 1225 C C . ASP A 1 163 ? -53.598 -13.216 34.522 1.00 66.00 163 ASP A C 1
ATOM 1227 O O . ASP A 1 163 ? -54.057 -12.355 35.272 1.00 66.00 163 ASP A O 1
ATOM 1231 N N . GLY A 1 164 ? -52.814 -12.866 33.494 1.00 56.91 164 GLY A N 1
ATOM 1232 C CA . GLY A 1 164 ? -52.534 -11.474 33.108 1.00 56.91 164 GLY A CA 1
ATOM 1233 C C . GLY A 1 164 ? -51.534 -10.733 34.008 1.00 56.91 164 GLY A C 1
ATOM 1234 O O . GLY A 1 164 ? -51.322 -9.532 33.846 1.00 56.91 164 GLY A O 1
ATOM 1235 N N . ARG A 1 165 ? -50.890 -11.430 34.951 1.00 54.62 165 ARG A N 1
ATOM 1236 C CA . ARG A 1 165 ? -49.807 -10.884 35.785 1.00 54.62 165 ARG A CA 1
ATOM 1237 C C . ARG A 1 165 ? -48.451 -11.036 35.088 1.00 54.62 165 ARG A C 1
ATOM 1239 O O . ARG A 1 165 ? -48.197 -12.048 34.433 1.00 54.62 165 ARG A O 1
ATOM 1246 N N . LEU A 1 166 ? -47.579 -10.041 35.258 1.00 51.72 166 LEU A N 1
ATOM 1247 C CA . LEU A 1 166 ? -46.182 -10.085 34.814 1.00 51.72 166 LEU A CA 1
ATOM 1248 C C . LEU A 1 166 ? -45.324 -10.644 35.952 1.00 51.72 166 LEU A C 1
ATOM 1250 O O . LEU A 1 166 ? -45.184 -9.999 36.992 1.00 51.72 166 LEU A O 1
ATOM 1254 N N . GLN A 1 167 ? -44.766 -11.841 35.771 1.00 58.34 167 GLN A N 1
ATOM 1255 C CA . GLN A 1 167 ? -43.739 -12.371 36.668 1.00 58.34 167 GLN A CA 1
ATOM 1256 C C . GLN A 1 167 ? -42.355 -12.048 36.108 1.00 58.34 167 GLN A C 1
ATOM 1258 O O . GLN A 1 167 ? -42.083 -12.270 34.930 1.00 58.34 167 GLN A O 1
ATOM 1263 N N . TRP A 1 168 ? -41.473 -11.531 36.959 1.00 54.16 168 TRP A N 1
ATOM 1264 C CA . TRP A 1 168 ? -40.083 -11.264 36.604 1.00 54.16 168 TRP A CA 1
ATOM 1265 C C . TRP A 1 168 ? -39.245 -12.499 36.914 1.00 54.16 168 TRP A C 1
ATOM 1267 O O . TRP A 1 168 ? -39.182 -12.921 38.068 1.00 54.16 168 TRP A O 1
ATOM 1277 N N . GLN A 1 169 ? -38.605 -13.079 35.900 1.00 52.69 169 GLN A N 1
ATOM 1278 C CA . GLN A 1 169 ? -37.637 -14.156 36.098 1.00 52.69 169 GLN A CA 1
ATOM 1279 C C . GLN A 1 169 ? -36.233 -13.709 35.702 1.00 52.69 169 GLN A C 1
ATOM 1281 O O . GLN A 1 169 ? -36.038 -12.914 34.779 1.00 52.69 169 GLN A O 1
ATOM 1286 N N . VAL A 1 170 ? -35.255 -14.245 36.431 1.00 50.38 170 VAL A N 1
ATOM 1287 C CA . VAL A 1 170 ? -33.834 -14.109 36.124 1.00 50.38 170 VAL A CA 1
ATOM 1288 C C . VAL A 1 170 ? -33.515 -15.100 35.008 1.00 50.38 170 VAL A C 1
ATOM 1290 O O . VAL A 1 170 ? -33.468 -16.307 35.239 1.00 50.38 170 VAL A O 1
ATOM 1293 N N . ALA A 1 171 ? -33.328 -14.599 33.791 1.00 49.12 171 ALA A N 1
ATOM 1294 C CA . ALA A 1 171 ? -32.926 -15.397 32.646 1.00 49.12 171 ALA A CA 1
ATOM 1295 C C . ALA A 1 171 ? -31.400 -15.348 32.510 1.00 49.12 171 ALA A C 1
ATOM 1297 O O . ALA A 1 171 ? -30.812 -14.280 32.337 1.00 49.12 171 ALA A O 1
ATOM 1298 N N . ALA A 1 172 ? -30.758 -16.513 32.582 1.00 44.03 172 ALA A N 1
ATOM 1299 C CA . ALA A 1 172 ? -29.339 -16.667 32.293 1.00 44.03 172 ALA A CA 1
ATOM 1300 C C . ALA A 1 172 ? -29.182 -17.361 30.938 1.00 44.03 172 ALA A C 1
ATOM 1302 O O . ALA A 1 172 ? -29.660 -18.480 30.745 1.00 44.03 172 ALA A O 1
ATOM 1303 N N . ARG A 1 173 ? -28.507 -16.707 29.989 1.00 43.81 173 ARG A N 1
ATOM 1304 C CA . ARG A 1 173 ? -28.156 -17.338 28.712 1.00 43.81 173 ARG A CA 1
ATOM 1305 C C . ARG A 1 173 ? -26.816 -18.053 28.867 1.00 43.81 173 ARG A C 1
ATOM 1307 O O . ARG A 1 173 ? -25.774 -17.408 28.907 1.00 43.81 173 ARG A O 1
ATOM 1314 N N . ILE A 1 174 ? -26.851 -19.381 28.962 1.00 44.31 174 ILE A N 1
ATOM 1315 C CA . ILE A 1 174 ? -25.647 -20.221 29.010 1.00 44.31 174 ILE A CA 1
ATOM 1316 C C . ILE A 1 174 ? -25.377 -20.741 27.589 1.00 44.31 174 ILE A C 1
ATOM 1318 O O . ILE A 1 174 ? -26.216 -21.472 27.057 1.00 44.31 174 ILE A O 1
ATOM 1322 N N . PRO A 1 175 ? -24.258 -20.372 26.940 1.00 43.12 175 PRO A N 1
ATOM 1323 C CA . PRO A 1 175 ? -23.896 -20.951 25.653 1.00 43.12 175 PRO A CA 1
ATOM 1324 C C . PRO A 1 175 ? -23.541 -22.431 25.839 1.00 43.12 175 PRO A C 1
ATOM 1326 O O . PRO A 1 175 ? -22.678 -22.779 26.646 1.00 43.12 175 PRO A O 1
ATOM 1329 N N . LEU A 1 176 ? -24.228 -23.305 25.102 1.00 43.81 176 LEU A N 1
ATOM 1330 C CA . LEU A 1 176 ? -23.874 -24.720 25.013 1.00 43.81 176 LEU A CA 1
ATOM 1331 C C . LEU A 1 176 ? -22.611 -24.850 24.148 1.00 43.81 176 LEU A C 1
ATOM 1333 O O . LEU A 1 176 ? -22.536 -24.236 23.083 1.00 43.81 176 LEU A O 1
ATOM 1337 N N . ARG A 1 177 ? -21.618 -25.577 24.672 1.00 37.84 177 ARG A N 1
ATOM 1338 C CA . ARG A 1 177 ? -20.332 -25.863 24.017 1.00 37.84 177 ARG A CA 1
ATOM 1339 C C . ARG A 1 177 ? -20.491 -26.780 22.814 1.00 37.84 177 ARG A C 1
ATOM 1341 O O . ARG A 1 177 ? -21.338 -27.695 22.902 1.00 37.84 177 ARG A O 1
#

Sequence (177 aa):
MKKMKTTFEEHNFLLLEYEKRLEIYDRLSVPIAWPVVKGITIGFGKGSRLQRDYAGSITGIVMDTASAAAIGTGLVFIVIDAIFVGMLGGRENFSDDELQATGENLLFGGLIALGASRVIQGIGPAFYGLRYNKILRTGLGLAKDRSDAVGPAIGFAPLPTGDGRLQWQVAARIPLR

Radius of gyration: 29.84 Å; chains: 1; bounding box: 86×40×77 Å